Protein AF-A0A2E3XJQ7-F1 (afdb_monomer)

Secondary structure (DSSP, 8-state):
------TTHHHHHHHT-HHHHHHHHHHHHHHHHHHHH---SHHHHHHHHHHHHHHHHHHHHHHHTT--

Foldseek 3Di:
DDPPPDPPPVLVCVVPPPVLVVQLVVLVVQLVVLVVVDDDDPVSVVSNVVSVVSNVVSVVVSVVSVPD

Radius of gyration: 16.95 Å; Cα contacts (8 Å, |Δi|>4): 28; chains: 1; bounding box: 45×20×48 Å

pLDDT: mean 75.49, std 15.32, range [43.94, 91.69]

Mean predicted aligned error: 9.94 Å

Solvent-accessible surface area (backbone atoms only — not comparable to full-atom values): 4021 Å² total; per-residue (Å²): 133,85,81,78,79,62,81,66,62,68,51,54,54,51,68,66,26,66,66,54,48,47,54,45,49,49,30,50,52,52,43,52,47,48,62,72,78,49,79,84,50,75,66,48,57,51,50,44,50,52,32,48,51,49,43,52,49,59,54,47,53,58,56,58,65,68,78,113

Structure (mmCIF, N/CA/C/O backbone):
data_AF-A0A2E3XJQ7-F1
#
_entry.id   AF-A0A2E3XJQ7-F1
#
loop_
_atom_site.group_PDB
_atom_site.id
_atom_site.type_symbol
_atom_site.label_atom_id
_atom_site.label_alt_id
_atom_site.label_comp_id
_atom_site.label_asym_id
_atom_site.label_entity_id
_atom_site.label_seq_id
_atom_site.pdbx_PDB_ins_code
_atom_site.Cartn_x
_atom_site.Cartn_y
_atom_site.Cartn_z
_atom_site.occupancy
_atom_site.B_iso_or_equiv
_atom_site.auth_seq_id
_atom_site.auth_comp_id
_atom_site.auth_asym_id
_atom_site.auth_atom_id
_atom_site.pdbx_PDB_model_num
ATOM 1 N N . MET A 1 1 ? -34.154 -6.807 33.395 1.00 46.72 1 MET A N 1
ATOM 2 C CA . MET A 1 1 ? -33.851 -7.192 32.003 1.00 46.72 1 MET A CA 1
ATOM 3 C C . MET A 1 1 ? -32.443 -6.712 31.716 1.00 46.72 1 MET A C 1
ATOM 5 O O . MET A 1 1 ? -32.252 -5.527 31.491 1.00 46.72 1 MET A O 1
ATOM 9 N N . VAL A 1 2 ? -31.456 -7.592 31.880 1.00 52.84 2 VAL A N 1
ATOM 10 C CA . VAL A 1 2 ? -30.064 -7.289 31.526 1.00 52.84 2 VAL A CA 1
ATOM 11 C C . VAL A 1 2 ? -29.987 -7.356 30.004 1.00 52.84 2 VAL A C 1
ATOM 13 O O . VAL A 1 2 ? -30.255 -8.404 29.423 1.00 52.84 2 VAL A O 1
ATOM 16 N N . MET A 1 3 ? -29.719 -6.220 29.366 1.00 48.16 3 MET A N 1
ATOM 17 C CA . MET A 1 3 ? -29.381 -6.160 27.947 1.00 48.16 3 MET A CA 1
ATOM 18 C C . MET A 1 3 ? -27.941 -6.662 27.801 1.00 48.16 3 MET A C 1
ATOM 20 O O . MET A 1 3 ? -26.999 -5.911 28.032 1.00 48.16 3 MET A O 1
ATOM 24 N N . GLU A 1 4 ? -27.782 -7.945 2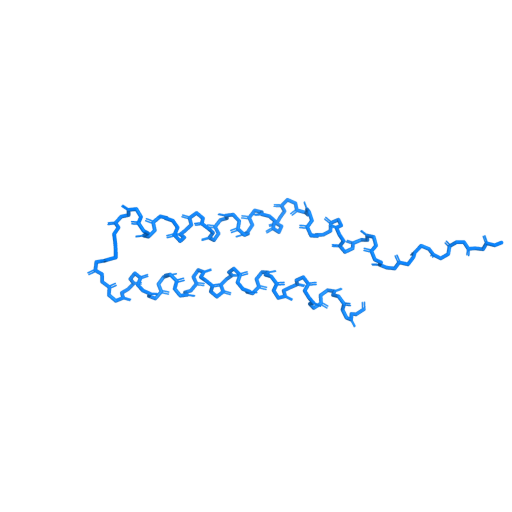7.478 1.00 54.97 4 GLU A N 1
ATOM 25 C CA . GLU A 1 4 ? -26.525 -8.518 26.982 1.00 54.97 4 GLU A CA 1
ATOM 26 C C . GLU A 1 4 ? -26.201 -7.846 25.639 1.00 54.97 4 GLU A C 1
ATOM 28 O O . GLU A 1 4 ? -26.782 -8.173 24.600 1.00 54.97 4 GLU A O 1
ATOM 33 N N . ALA A 1 5 ? -25.334 -6.833 25.667 1.00 51.69 5 ALA A N 1
ATOM 34 C CA . ALA A 1 5 ? -24.780 -6.228 24.466 1.00 51.69 5 ALA A CA 1
ATOM 35 C C . ALA A 1 5 ? -23.831 -7.251 23.827 1.00 51.69 5 ALA A C 1
ATOM 37 O O . ALA A 1 5 ? -22.682 -7.390 24.237 1.00 51.69 5 ALA A O 1
ATOM 38 N N . GLY A 1 6 ? -24.346 -8.023 22.869 1.00 51.81 6 GLY A N 1
ATOM 39 C CA . GLY A 1 6 ? -23.601 -9.111 22.247 1.00 51.81 6 GLY A CA 1
ATOM 40 C C . GLY A 1 6 ? -22.276 -8.654 21.602 1.00 51.81 6 GLY A C 1
ATOM 41 O O . GLY A 1 6 ? -22.167 -7.515 21.138 1.00 51.81 6 GLY A O 1
ATOM 42 N N . PRO A 1 7 ? -21.283 -9.554 21.480 1.00 56.56 7 PRO A N 1
ATOM 43 C CA . PRO A 1 7 ? -19.905 -9.279 21.027 1.00 56.56 7 PRO A CA 1
ATOM 44 C C . PRO A 1 7 ? -19.755 -8.755 19.580 1.00 56.56 7 PRO A C 1
ATOM 46 O O . PRO A 1 7 ? -18.643 -8.611 19.072 1.00 56.56 7 PRO A O 1
ATOM 49 N N . GLY A 1 8 ? -20.854 -8.467 18.880 1.00 52.81 8 GLY A N 1
ATOM 50 C CA . GLY A 1 8 ? -20.846 -7.988 17.498 1.00 52.81 8 GLY A CA 1
ATOM 51 C C . GLY A 1 8 ? -20.386 -6.535 17.330 1.00 52.81 8 GLY A C 1
ATOM 52 O O . GLY A 1 8 ? -19.848 -6.192 16.278 1.00 52.81 8 GLY A O 1
ATOM 53 N N . GLN A 1 9 ? -20.553 -5.682 18.346 1.00 55.19 9 GLN A N 1
ATOM 54 C CA . GLN A 1 9 ? -20.331 -4.237 18.200 1.00 55.19 9 GLN A CA 1
ATOM 55 C C . GLN A 1 9 ? -18.842 -3.843 18.208 1.00 55.19 9 GLN A C 1
ATOM 57 O O . GLN A 1 9 ? -18.414 -3.038 17.383 1.00 55.19 9 GLN A O 1
ATOM 62 N N . THR A 1 10 ? -18.019 -4.505 19.024 1.00 60.06 10 THR A N 1
ATOM 63 C CA . THR A 1 10 ? -16.555 -4.317 19.079 1.00 60.06 10 THR A CA 1
ATOM 64 C C . THR A 1 10 ? -15.833 -4.783 17.813 1.00 60.06 10 THR A C 1
ATOM 66 O O . THR A 1 10 ? -14.733 -4.318 17.517 1.00 60.06 10 THR A O 1
ATOM 69 N N . ARG A 1 11 ? -16.432 -5.696 17.037 1.00 62.03 11 ARG A N 1
ATOM 70 C CA . ARG A 1 11 ? -15.845 -6.212 15.791 1.00 62.03 11 ARG A CA 1
ATOM 71 C C . ARG A 1 11 ? -15.935 -5.198 14.653 1.00 62.03 11 ARG A C 1
ATOM 73 O O . ARG A 1 11 ? -14.951 -5.021 13.946 1.00 62.03 11 ARG A O 1
ATOM 80 N N . ILE A 1 12 ? -17.073 -4.516 14.495 1.00 59.53 12 ILE A N 1
ATOM 81 C CA . ILE A 1 12 ? -17.267 -3.482 13.458 1.00 59.53 12 ILE A CA 1
ATOM 82 C C . ILE A 1 12 ? -16.404 -2.247 13.758 1.00 59.53 12 ILE A C 1
ATOM 84 O O . ILE A 1 12 ? -15.797 -1.695 12.844 1.00 59.53 12 ILE A O 1
ATOM 88 N N . GLU A 1 13 ? -16.259 -1.860 15.029 1.00 62.47 13 GLU A N 1
ATOM 89 C CA . GLU A 1 13 ? -15.302 -0.813 15.430 1.00 62.47 13 GLU A CA 1
ATOM 90 C C . GLU A 1 13 ? -13.861 -1.172 15.051 1.00 62.47 13 GLU A C 1
ATOM 92 O O . GLU A 1 13 ? -13.113 -0.320 14.580 1.00 62.47 13 GLU A O 1
ATOM 97 N N . LYS A 1 14 ? -13.483 -2.451 15.172 1.00 57.59 14 LYS A N 1
ATOM 98 C CA . LYS A 1 14 ? -12.184 -2.950 14.702 1.00 57.59 14 LYS A CA 1
ATOM 99 C C . LYS A 1 14 ? -12.065 -2.954 13.173 1.00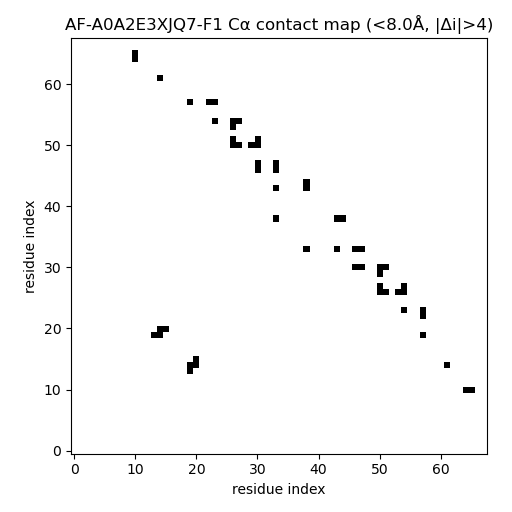 57.59 14 LYS A C 1
ATOM 101 O O . LYS A 1 14 ? -10.990 -2.648 12.667 1.00 57.59 14 LYS A O 1
ATOM 106 N N . MET A 1 15 ? -13.152 -3.239 12.446 1.00 57.09 15 MET A N 1
ATOM 107 C CA . MET A 1 15 ? -13.216 -3.175 10.972 1.00 57.09 15 MET A CA 1
ATOM 108 C C . MET A 1 15 ? -13.040 -1.747 10.430 1.00 57.09 15 MET A C 1
ATOM 110 O O . MET A 1 15 ? -12.490 -1.569 9.347 1.00 57.09 15 MET A O 1
ATOM 114 N N . VAL A 1 16 ? -13.484 -0.733 11.181 1.00 60.41 16 VAL A N 1
ATOM 115 C CA . VAL A 1 16 ? -13.316 0.698 10.856 1.00 60.41 16 VAL A CA 1
ATOM 116 C C . VAL A 1 16 ? -12.098 1.297 11.570 1.00 60.41 16 VAL A C 1
ATOM 118 O O . VAL A 1 16 ? -11.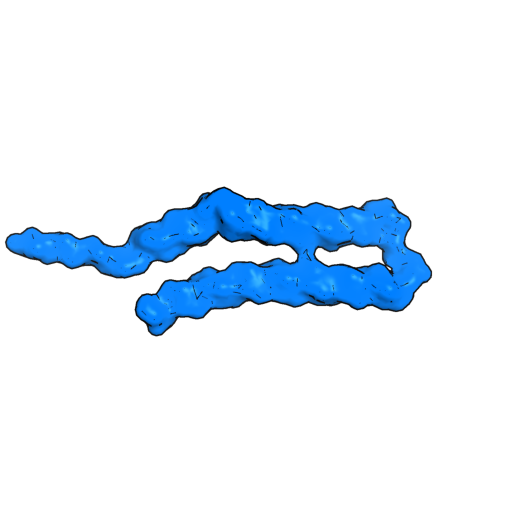790 2.477 11.395 1.00 60.41 16 VAL A O 1
ATOM 121 N N . SER A 1 17 ? -11.360 0.493 12.346 1.00 70.00 17 SER A N 1
ATOM 122 C CA . SER A 1 17 ? -10.166 0.980 13.021 1.00 70.00 17 SER A CA 1
ATOM 123 C C . SER A 1 17 ? -9.188 1.498 11.977 1.00 70.00 17 SER A C 1
ATOM 125 O O . SER A 1 17 ? -8.880 0.834 10.981 1.00 70.00 17 SER A O 1
ATOM 127 N N . PHE A 1 18 ? -8.708 2.713 12.220 1.00 73.50 18 PHE A N 1
ATOM 128 C CA . PHE A 1 18 ? -7.791 3.421 11.337 1.00 73.50 18 PHE A CA 1
ATOM 129 C C . PHE A 1 18 ? -6.543 2.580 11.024 1.00 73.50 18 PHE A C 1
ATOM 131 O O . PHE A 1 18 ? -5.978 2.675 9.939 1.00 73.50 18 PHE A O 1
ATOM 138 N N . GLU A 1 19 ? -6.160 1.696 11.946 1.00 77.38 19 GLU A N 1
ATOM 139 C CA . GLU A 1 19 ? -5.070 0.735 11.781 1.00 77.38 19 GLU A CA 1
ATOM 140 C C . GLU A 1 19 ? -5.348 -0.293 10.674 1.00 77.38 19 GLU A C 1
ATOM 142 O O . GLU A 1 19 ? -4.495 -0.522 9.816 1.00 77.38 19 GLU A O 1
ATOM 147 N N . TRP A 1 20 ? -6.547 -0.884 10.643 1.00 79.12 20 TRP A N 1
ATOM 148 C CA . TRP A 1 20 ? -6.906 -1.894 9.644 1.00 79.12 20 TRP A CA 1
ATOM 149 C C . TRP A 1 20 ? -7.073 -1.274 8.252 1.00 79.12 20 TRP A C 1
ATOM 151 O O . TRP A 1 20 ? -6.562 -1.799 7.254 1.00 79.12 20 TRP A O 1
ATOM 161 N N . LEU A 1 21 ? -7.734 -0.114 8.188 1.00 82.75 21 LEU A N 1
ATOM 162 C CA . LEU A 1 21 ? -7.878 0.661 6.956 1.00 82.75 21 LEU A CA 1
ATOM 163 C C . LEU A 1 21 ? -6.522 1.155 6.443 1.00 82.75 21 LEU A C 1
ATOM 165 O O . LEU A 1 21 ? -6.265 1.072 5.244 1.00 82.75 21 LEU A O 1
ATOM 169 N N . GLY A 1 22 ? -5.633 1.598 7.334 1.00 86.88 22 GLY A N 1
ATOM 170 C CA . GLY A 1 22 ? -4.284 2.043 6.995 1.00 86.88 22 GLY A CA 1
ATOM 171 C C . GLY A 1 22 ? -3.427 0.932 6.390 1.00 86.88 22 GLY A C 1
ATOM 172 O O . GLY A 1 22 ? -2.793 1.153 5.362 1.00 86.88 22 GLY A O 1
ATOM 173 N N . GLN A 1 23 ? -3.451 -0.279 6.958 1.00 87.19 23 GLN A N 1
ATOM 174 C CA . GLN A 1 23 ? -2.721 -1.428 6.401 1.00 87.19 23 GLN A CA 1
ATOM 175 C C . GLN A 1 23 ? -3.265 -1.852 5.032 1.00 87.19 23 GLN A C 1
ATOM 177 O O . GLN A 1 23 ? -2.494 -2.112 4.104 1.00 87.19 23 GLN A O 1
ATOM 182 N N . THR A 1 24 ? -4.590 -1.843 4.871 1.00 88.62 24 THR A N 1
ATOM 183 C CA . THR A 1 24 ? -5.233 -2.137 3.584 1.00 88.62 24 THR A CA 1
ATOM 184 C C . THR A 1 24 ? -4.863 -1.086 2.538 1.00 88.62 24 THR A C 1
ATOM 186 O O . THR A 1 24 ? -4.418 -1.436 1.445 1.00 88.62 24 THR A O 1
ATOM 189 N N . LEU A 1 25 ? -4.951 0.202 2.882 1.00 90.12 25 LEU A N 1
ATOM 190 C CA . LEU A 1 25 ? -4.613 1.307 1.985 1.00 90.12 25 LEU A CA 1
ATOM 191 C C . LEU A 1 25 ? -3.122 1.327 1.629 1.00 90.12 25 LEU A C 1
ATOM 193 O O . LEU A 1 25 ? -2.778 1.595 0.481 1.00 90.12 25 LEU A O 1
ATOM 197 N N . ALA A 1 26 ? -2.242 0.998 2.576 1.00 90.69 26 ALA A N 1
ATOM 198 C CA . ALA A 1 26 ? -0.810 0.869 2.329 1.00 90.69 26 ALA A CA 1
ATOM 199 C C . ALA A 1 26 ? -0.516 -0.238 1.305 1.00 90.69 26 ALA A C 1
ATOM 201 O O . ALA A 1 26 ? 0.220 0.003 0.349 1.00 90.69 26 ALA A O 1
ATOM 202 N N . SER A 1 27 ? -1.136 -1.418 1.448 1.00 91.31 27 SER A N 1
ATOM 203 C CA . SER A 1 27 ? -0.986 -2.509 0.471 1.00 91.31 27 SER A CA 1
ATOM 204 C C . SER A 1 27 ? -1.537 -2.139 -0.913 1.00 91.31 27 SER A C 1
ATOM 206 O O . SER A 1 27 ? -0.890 -2.401 -1.923 1.00 91.31 27 SER A O 1
ATOM 208 N N . LEU A 1 28 ? -2.670 -1.433 -0.969 1.00 89.38 28 LEU A N 1
ATOM 209 C CA . LEU A 1 28 ? -3.244 -0.890 -2.204 1.00 89.38 28 LEU A CA 1
ATOM 210 C C . LEU A 1 28 ? -2.311 0.120 -2.877 1.00 89.38 28 LEU A C 1
ATOM 212 O O . LEU A 1 28 ? -2.068 0.031 -4.077 1.00 89.38 28 LEU A O 1
ATOM 216 N N . CYS A 1 29 ? -1.756 1.053 -2.104 1.00 90.88 29 CYS A N 1
ATOM 217 C CA . CYS A 1 29 ? -0.806 2.043 -2.597 1.00 90.88 29 CYS A CA 1
ATOM 218 C C . CYS A 1 29 ? 0.456 1.367 -3.151 1.00 90.88 29 CYS A C 1
ATOM 220 O O . CYS A 1 29 ? 0.958 1.769 -4.196 1.00 90.88 29 CYS A O 1
ATOM 222 N N . TRP A 1 30 ? 0.913 0.286 -2.513 1.00 89.38 30 TRP A N 1
ATOM 223 C CA . TRP A 1 30 ? 2.029 -0.528 -2.993 1.00 89.38 30 TRP A CA 1
ATOM 224 C C . TRP A 1 30 ? 1.718 -1.200 -4.335 1.00 89.38 30 TRP A C 1
ATOM 226 O O . TRP A 1 30 ? 2.513 -1.112 -5.267 1.00 89.38 30 TRP A O 1
ATOM 236 N N . ILE A 1 31 ? 0.547 -1.826 -4.467 1.00 91.38 31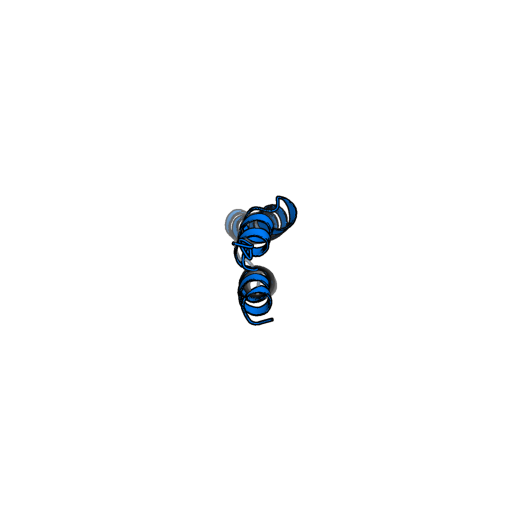 ILE A N 1
ATOM 237 C CA . ILE A 1 31 ? 0.111 -2.468 -5.714 1.00 91.38 31 ILE A CA 1
ATOM 238 C C . ILE A 1 31 ? 0.041 -1.437 -6.847 1.00 91.38 31 ILE A C 1
ATOM 240 O O . ILE A 1 31 ? 0.626 -1.642 -7.910 1.00 91.38 31 ILE A O 1
ATOM 244 N N . LEU A 1 32 ? -0.631 -0.307 -6.607 1.00 90.19 32 LEU A N 1
ATOM 245 C CA . LEU A 1 32 ? -0.770 0.782 -7.578 1.00 90.19 32 LEU A CA 1
ATOM 246 C C . LEU A 1 32 ? 0.587 1.357 -7.994 1.00 90.19 32 LEU A C 1
ATOM 248 O O . LEU A 1 32 ? 0.809 1.605 -9.173 1.00 90.19 32 LEU A O 1
ATOM 252 N N . SER A 1 33 ? 1.504 1.504 -7.043 1.00 88.75 33 SER A N 1
ATOM 253 C CA . SER A 1 33 ? 2.886 1.927 -7.263 1.00 88.75 33 SER A CA 1
ATOM 254 C C . SER A 1 33 ? 3.605 1.023 -8.280 1.00 88.75 33 SER A C 1
ATOM 256 O O . SER A 1 33 ? 4.104 1.519 -9.294 1.00 88.75 33 SER A O 1
ATOM 258 N N . VAL A 1 34 ? 3.535 -0.304 -8.118 1.00 87.44 34 VAL A N 1
ATOM 259 C CA . VAL A 1 34 ? 4.134 -1.261 -9.072 1.00 87.44 34 VAL A CA 1
ATOM 260 C C . VAL A 1 34 ? 3.501 -1.145 -10.466 1.00 87.44 34 VAL A C 1
ATOM 262 O O . VAL A 1 34 ? 4.204 -1.206 -11.474 1.00 87.44 34 VAL A O 1
ATOM 265 N N . PHE A 1 35 ? 2.192 -0.888 -10.554 1.00 85.75 35 PHE A N 1
ATOM 266 C CA . PHE A 1 35 ? 1.542 -0.607 -11.839 1.00 85.75 35 PHE A CA 1
ATOM 267 C C . PHE A 1 35 ? 1.975 0.732 -12.457 1.00 85.75 35 PHE A C 1
ATOM 269 O O . PHE A 1 35 ? 2.084 0.815 -13.679 1.00 85.75 35 PHE A O 1
ATOM 276 N N . THR A 1 36 ? 2.244 1.768 -11.653 1.00 85.12 36 THR A N 1
ATOM 277 C CA . THR A 1 36 ? 2.661 3.090 -12.159 1.00 85.12 36 THR A CA 1
ATOM 278 C C . THR A 1 36 ? 4.093 3.129 -12.684 1.00 85.12 36 THR A C 1
ATOM 280 O O . THR A 1 36 ? 4.343 3.818 -13.670 1.00 85.12 36 THR A O 1
ATOM 283 N N . TYR A 1 37 ? 5.029 2.398 -12.073 1.00 83.56 37 TYR A N 1
ATOM 284 C CA . TYR A 1 37 ? 6.407 2.305 -12.578 1.00 83.56 37 TYR A CA 1
ATOM 285 C C . TYR A 1 37 ? 6.552 1.274 -13.707 1.00 83.56 37 TYR A C 1
ATOM 287 O O . TYR A 1 37 ? 7.545 1.290 -14.434 1.00 83.56 37 TYR A O 1
ATOM 295 N N . GLY A 1 38 ? 5.533 0.429 -13.887 1.00 80.31 38 GLY A N 1
ATOM 296 C CA . GLY A 1 38 ? 5.484 -0.626 -14.887 1.00 80.31 38 GLY A CA 1
ATOM 297 C C . GLY A 1 38 ? 6.079 -1.936 -14.374 1.00 80.31 38 GLY A C 1
ATOM 298 O O . GLY A 1 38 ? 7.064 -1.960 -13.642 1.00 80.31 38 GLY A O 1
ATOM 299 N N . ILE A 1 39 ? 5.480 -3.047 -14.798 1.00 83.12 39 ILE A N 1
ATOM 300 C CA . ILE A 1 39 ? 5.996 -4.390 -14.523 1.00 83.12 39 ILE A CA 1
ATOM 301 C C . ILE A 1 39 ? 7.110 -4.667 -15.532 1.00 83.12 39 ILE A C 1
ATOM 303 O O . ILE A 1 39 ? 6.839 -4.854 -16.719 1.00 83.12 39 ILE A O 1
ATOM 307 N N . SER A 1 40 ? 8.355 -4.675 -15.068 1.00 80.88 40 SER A N 1
ATOM 308 C CA . SER A 1 40 ? 9.545 -4.758 -15.924 1.00 80.88 40 SER A CA 1
ATOM 309 C C . SER A 1 40 ? 10.312 -6.071 -15.728 1.00 80.88 40 SER A C 1
ATOM 311 O O . SER A 1 40 ? 11.049 -6.518 -16.605 1.00 80.88 40 SER A O 1
ATOM 313 N N . SER A 1 41 ? 10.113 -6.737 -14.591 1.00 85.25 41 SER A N 1
ATOM 314 C CA . SER A 1 41 ? 10.810 -7.955 -14.192 1.00 85.25 41 SER A CA 1
ATOM 315 C C . SER A 1 41 ? 9.891 -8.938 -13.464 1.00 85.25 41 SER A C 1
ATOM 317 O O . SER A 1 41 ? 8.850 -8.586 -12.909 1.00 85.25 41 SER A O 1
ATOM 319 N N . THR A 1 42 ? 10.320 -10.199 -13.384 1.00 85.25 42 THR A N 1
ATOM 320 C CA . THR A 1 42 ? 9.710 -11.233 -12.531 1.00 85.25 42 THR A CA 1
ATOM 321 C C . THR A 1 42 ? 9.637 -10.803 -11.057 1.00 85.25 42 THR A C 1
ATOM 323 O O . THR A 1 42 ? 8.747 -11.237 -10.328 1.00 85.25 42 THR A O 1
ATOM 326 N N . GLY A 1 43 ? 10.538 -9.918 -10.612 1.00 83.00 43 GLY A N 1
ATOM 327 C CA . GLY A 1 43 ? 10.504 -9.343 -9.263 1.00 83.00 43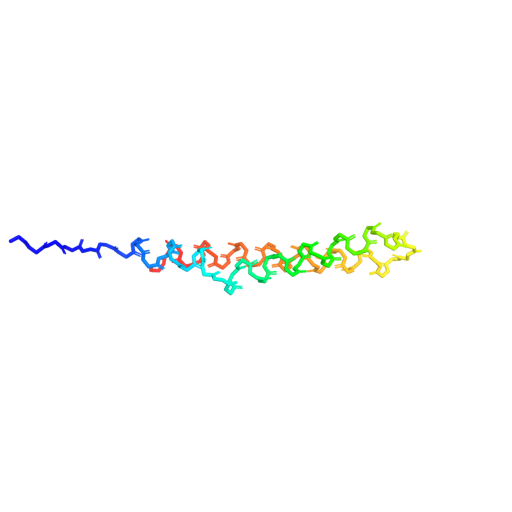 GLY A CA 1
A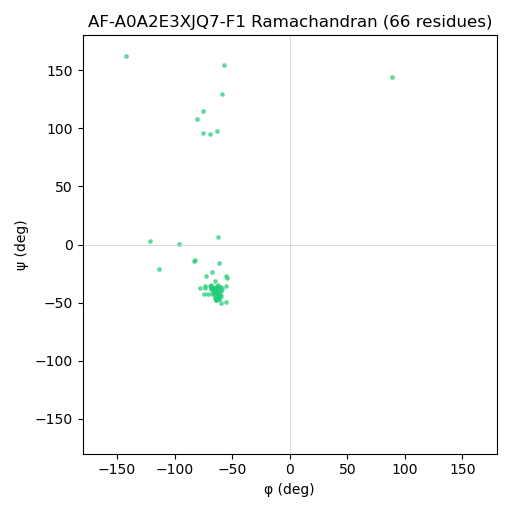TOM 328 C C . GLY A 1 43 ? 9.250 -8.507 -8.982 1.00 83.00 43 GLY A C 1
ATOM 329 O O . GLY A 1 43 ? 8.702 -8.591 -7.886 1.00 83.00 43 GLY A O 1
ATOM 330 N N . ASP A 1 44 ? 8.744 -7.778 -9.977 1.00 86.94 44 ASP A N 1
ATOM 331 C CA . ASP A 1 44 ? 7.541 -6.947 -9.843 1.00 86.94 44 ASP A CA 1
ATOM 332 C C . ASP A 1 44 ? 6.289 -7.819 -9.671 1.00 86.94 44 ASP A C 1
ATOM 334 O O . ASP A 1 44 ? 5.414 -7.527 -8.856 1.00 86.94 44 ASP A O 1
ATOM 338 N N . TRP A 1 45 ? 6.250 -8.964 -10.361 1.00 86.06 45 TRP A N 1
ATOM 339 C CA . TRP A 1 45 ? 5.209 -9.976 -10.179 1.00 86.06 45 TRP A CA 1
ATOM 340 C C . TRP A 1 45 ? 5.205 -10.552 -8.762 1.00 86.06 45 TRP A C 1
ATOM 342 O O . TRP A 1 45 ? 4.140 -10.689 -8.163 1.00 86.06 45 TRP A O 1
ATOM 352 N N . LEU A 1 46 ? 6.381 -10.850 -8.198 1.00 90.56 46 LEU A N 1
ATOM 353 C CA . LEU A 1 46 ? 6.500 -11.308 -6.810 1.00 90.56 46 LEU A CA 1
ATOM 354 C C . LEU A 1 46 ? 6.064 -10.230 -5.811 1.00 90.56 46 LEU A C 1
ATOM 356 O O . LEU A 1 46 ? 5.400 -10.559 -4.830 1.00 90.56 46 LEU A O 1
ATOM 360 N N . GLN A 1 47 ? 6.387 -8.957 -6.061 1.00 90.00 47 GLN A N 1
ATOM 361 C CA . GLN A 1 47 ? 5.949 -7.845 -5.212 1.00 90.00 47 GLN A CA 1
ATOM 362 C C . GLN A 1 47 ? 4.432 -7.664 -5.234 1.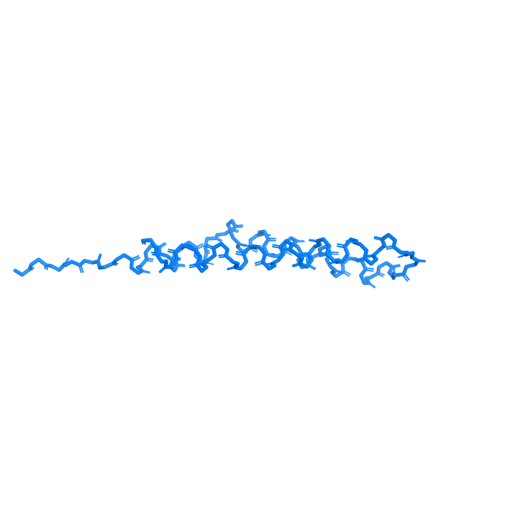00 90.00 47 GLN A C 1
ATOM 364 O O . GLN A 1 47 ? 3.822 -7.520 -4.175 1.00 90.00 47 GLN A O 1
ATOM 369 N N . LEU A 1 48 ? 3.809 -7.738 -6.411 1.00 91.12 48 LEU A N 1
ATOM 370 C CA . LEU A 1 48 ? 2.353 -7.708 -6.535 1.00 91.12 48 LEU A CA 1
ATOM 371 C C . LEU A 1 48 ? 1.713 -8.868 -5.786 1.00 91.12 48 LEU A C 1
ATOM 373 O O . LEU A 1 48 ? 0.730 -8.672 -5.075 1.00 91.12 48 LEU A O 1
ATOM 377 N N . LEU A 1 49 ? 2.281 -10.066 -5.906 1.00 90.75 49 LEU A N 1
ATOM 378 C CA . LEU A 1 49 ? 1.753 -11.260 -5.259 1.00 90.75 49 LEU A CA 1
ATOM 379 C C . LEU A 1 49 ? 1.897 -11.171 -3.735 1.00 90.75 49 LEU A C 1
ATOM 381 O O . LEU A 1 49 ? 0.941 -11.447 -3.018 1.00 90.75 49 LEU A O 1
ATOM 385 N N . ALA A 1 50 ? 3.036 -10.690 -3.235 1.00 91.69 50 ALA A N 1
ATOM 386 C CA . ALA A 1 50 ? 3.249 -10.435 -1.813 1.00 91.69 50 ALA A CA 1
ATOM 387 C C . ALA A 1 50 ? 2.283 -9.371 -1.265 1.00 91.69 50 ALA A C 1
ATOM 389 O O . ALA A 1 50 ? 1.644 -9.599 -0.236 1.00 91.69 50 ALA A O 1
ATOM 390 N N . ALA A 1 51 ? 2.115 -8.246 -1.966 1.00 90.88 51 ALA A N 1
ATOM 391 C CA . ALA A 1 51 ? 1.180 -7.193 -1.571 1.00 90.88 51 ALA A CA 1
ATOM 392 C C . ALA A 1 51 ? -0.282 -7.674 -1.617 1.00 90.88 51 ALA A C 1
ATOM 394 O O . ALA A 1 51 ? -1.070 -7.364 -0.724 1.00 90.88 51 ALA A O 1
ATOM 395 N N . SER A 1 52 ? -0.630 -8.508 -2.599 1.00 89.12 52 SER A N 1
ATOM 396 C CA . SER A 1 52 ? -1.950 -9.142 -2.704 1.00 89.12 52 SER A CA 1
ATOM 397 C C . SER A 1 52 ? -2.201 -10.110 -1.547 1.00 89.12 52 SER A C 1
ATOM 399 O O . SER A 1 52 ? -3.252 -10.056 -0.911 1.00 89.12 52 SER A O 1
ATOM 401 N N . CYS A 1 53 ? -1.224 -10.960 -1.218 1.00 89.75 53 CYS A N 1
ATOM 402 C CA . CYS A 1 53 ? -1.287 -11.851 -0.060 1.00 89.75 53 CYS A CA 1
ATOM 403 C C . CYS A 1 53 ? -1.429 -11.072 1.251 1.00 89.75 53 CYS A C 1
ATOM 405 O O . CYS A 1 53 ? -2.167 -11.501 2.137 1.00 89.75 53 CYS A O 1
ATOM 407 N N . TRP A 1 54 ? -0.776 -9.912 1.372 1.00 89.06 54 TRP A N 1
ATOM 408 C CA . TRP A 1 54 ? -0.938 -9.030 2.526 1.00 89.06 54 TRP A CA 1
ATOM 409 C C . TRP A 1 54 ? -2.371 -8.495 2.615 1.00 89.06 54 TRP A C 1
ATOM 411 O O . TRP A 1 54 ? -2.995 -8.608 3.668 1.00 89.06 54 TRP A O 1
ATOM 421 N N . MET A 1 55 ? -2.943 -8.014 1.510 1.00 87.31 55 MET A N 1
ATOM 422 C CA . MET A 1 55 ? -4.330 -7.542 1.483 1.00 87.31 55 MET A CA 1
ATOM 423 C C . MET A 1 55 ? -5.321 -8.651 1.878 1.00 87.31 55 MET A C 1
ATOM 425 O O . MET A 1 55 ? -6.204 -8.430 2.708 1.00 87.31 55 MET A O 1
ATOM 429 N N . VAL A 1 56 ? -5.137 -9.869 1.355 1.00 87.00 56 VAL A N 1
ATOM 430 C CA . VAL A 1 56 ? -5.968 -11.040 1.693 1.00 87.00 56 VAL A CA 1
ATOM 431 C C . VAL A 1 56 ? -5.803 -11.445 3.159 1.00 87.00 56 VAL A C 1
ATOM 433 O O . VAL A 1 56 ? -6.800 -11.712 3.825 1.00 87.00 56 VAL A O 1
ATOM 436 N N . SER A 1 57 ? -4.578 -11.453 3.691 1.00 85.31 57 SER A N 1
ATOM 437 C CA . SER A 1 57 ? -4.306 -11.734 5.109 1.00 85.31 57 SER A CA 1
ATOM 438 C C . SER A 1 57 ? -4.980 -10.708 6.026 1.00 85.31 57 SER A C 1
ATOM 440 O O . SER A 1 57 ? -5.608 -11.069 7.025 1.00 85.31 57 SER A O 1
ATOM 442 N N . ASN A 1 58 ? -4.944 -9.430 5.636 1.00 82.75 58 ASN A N 1
ATOM 443 C CA . ASN A 1 58 ? -5.602 -8.363 6.377 1.00 82.75 58 ASN A CA 1
ATOM 444 C C . ASN A 1 58 ? -7.130 -8.545 6.377 1.00 82.75 58 ASN A C 1
ATOM 446 O O . ASN A 1 58 ? -7.766 -8.403 7.420 1.00 82.75 58 ASN A O 1
ATOM 450 N N . MET A 1 59 ? -7.728 -8.959 5.253 1.00 79.50 59 MET A N 1
ATOM 451 C CA . MET A 1 59 ? -9.147 -9.344 5.207 1.00 79.50 59 MET A CA 1
ATOM 452 C C . MET A 1 59 ? -9.446 -10.612 6.021 1.00 79.50 59 MET A C 1
ATOM 454 O O . MET A 1 59 ? -10.450 -10.650 6.726 1.00 79.50 59 MET A O 1
ATOM 458 N N . ALA A 1 60 ? -8.586 -11.632 5.985 1.00 80.88 60 ALA A N 1
ATOM 459 C CA . ALA A 1 60 ? -8.746 -12.878 6.744 1.00 80.88 60 ALA A CA 1
ATOM 460 C C . ALA A 1 60 ? -8.737 -12.652 8.266 1.00 80.88 60 ALA A C 1
ATOM 462 O O . ALA A 1 60 ? -9.496 -13.300 8.991 1.00 80.88 60 ALA A O 1
ATOM 463 N N . SER A 1 61 ? -7.945 -11.688 8.748 1.00 72.94 61 SER A N 1
ATOM 464 C CA . SER A 1 61 ? -7.942 -11.245 10.149 1.00 72.94 61 SER A CA 1
ATOM 465 C C . SER A 1 61 ? -9.336 -10.817 10.630 1.00 72.94 61 SER A C 1
ATO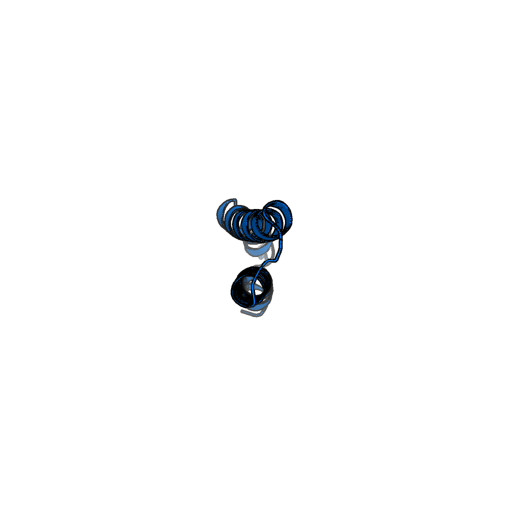M 467 O O . SER A 1 61 ? -9.723 -11.132 11.758 1.00 72.94 61 SER A O 1
ATOM 469 N N . LEU A 1 62 ? -10.139 -10.196 9.756 1.00 65.31 62 LEU A N 1
ATOM 470 C CA . LEU A 1 62 ? -11.519 -9.815 10.076 1.00 65.31 62 LEU A CA 1
ATOM 471 C C . LEU A 1 62 ? -12.436 -11.030 10.263 1.00 65.31 62 LEU A C 1
ATOM 473 O O . LEU A 1 62 ? -13.288 -11.026 11.151 1.00 65.31 62 LEU A O 1
ATOM 477 N N . TYR A 1 63 ? -12.257 -12.083 9.461 1.00 65.25 63 TYR A N 1
ATOM 478 C CA . TYR A 1 63 ? -13.062 -13.306 9.557 1.00 65.25 63 TYR A CA 1
ATOM 479 C C . TYR A 1 63 ? -12.695 -14.151 10.780 1.00 65.25 63 TYR A C 1
ATOM 481 O O . TYR A 1 63 ? -13.580 -14.710 11.430 1.00 65.25 63 TYR A O 1
ATOM 489 N N . HIS A 1 64 ? -11.409 -14.216 11.139 1.00 55.66 64 HIS A N 1
ATOM 490 C CA . HIS A 1 64 ? -10.965 -14.930 12.339 1.00 55.66 64 HIS A CA 1
ATOM 491 C C . HIS A 1 64 ? -11.461 -14.244 13.617 1.00 55.66 64 HIS A C 1
ATOM 493 O O . HIS A 1 64 ? -11.911 -14.908 14.546 1.00 55.66 64 HIS A O 1
ATOM 499 N N . ALA A 1 65 ? -11.500 -12.910 13.629 1.00 53.38 65 ALA A N 1
ATOM 500 C CA . ALA A 1 65 ? -12.150 -12.164 14.698 1.00 53.38 65 ALA A CA 1
ATOM 501 C C . ALA A 1 65 ? -13.655 -12.468 14.810 1.00 53.38 65 ALA A C 1
ATOM 503 O O . ALA A 1 65 ? -14.224 -12.143 15.839 1.00 53.38 65 ALA A O 1
ATOM 504 N N . GLY A 1 66 ? -14.277 -13.080 13.788 1.00 51.03 66 GLY A N 1
ATOM 505 C CA . GLY A 1 66 ? -15.696 -13.4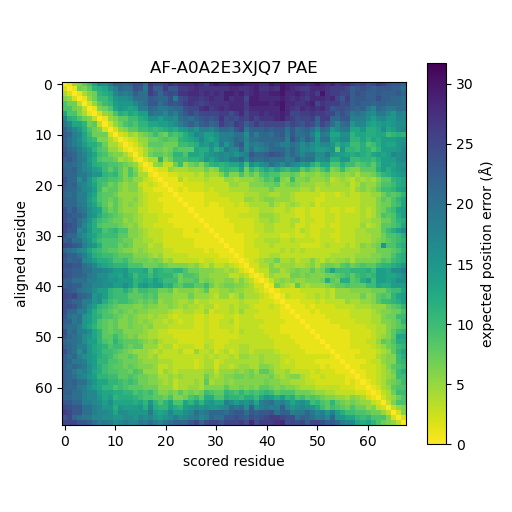11 13.644 1.00 51.03 66 GLY A CA 1
ATOM 506 C C . GLY A 1 66 ? -16.177 -14.715 14.312 1.00 51.03 66 GLY A C 1
ATOM 507 O O . GLY A 1 66 ? -17.384 -14.906 14.480 1.00 51.03 66 GLY A O 1
ATOM 508 N N . THR A 1 67 ? -15.270 -15.605 14.719 1.00 49.94 67 THR A N 1
ATOM 509 C CA . THR A 1 67 ? -15.603 -16.980 15.163 1.00 49.94 67 THR A CA 1
ATOM 510 C C . THR A 1 67 ? -15.173 -17.320 16.594 1.00 49.94 67 THR A C 1
ATOM 512 O O . THR A 1 67 ? -15.418 -18.439 17.036 1.00 49.94 67 THR A O 1
ATOM 515 N N . ALA A 1 68 ? -14.598 -16.359 17.323 1.00 43.94 68 ALA A N 1
ATOM 516 C CA . ALA A 1 68 ? -14.228 -16.480 18.738 1.00 43.94 68 ALA A CA 1
ATOM 517 C C . ALA A 1 68 ? -15.207 -15.751 19.665 1.00 43.94 68 ALA A C 1
ATOM 519 O O . ALA A 1 68 ? -15.623 -14.623 19.298 1.00 43.94 68 ALA A O 1
#

Sequence (68 aa):
MVMEAGPGQTRIEKMVSFEWLGQTLASLCWILSVFTYGISSTGDWLQLLAASCWMVSNMASLYHAGTA

Nearest PDB structures (foldseek):
  8vaa-assembly1_Q  TM=6.801E-01  e=1.901E+00  Legionella pneumophila
  6t5a-assembly1_A  TM=6.788E-01  e=2.294E+00  Human alphaherpesvirus 1
  8tsh-assembly1_L  TM=6.822E-01  e=2.947E+00  Caldimonas thermodepolymerans